Protein AF-I7CVA0-F1 (afdb_monomer)

Nearest PDB structures (foldseek):
  8tp1-assembly1_A  TM=5.860E-01  e=5.192E+00  Mus musculus
  8t7u-assembly1_A  TM=3.916E-01  e=6.247E+00  Mus musculus
  2xsj-assembly1_E  TM=1.992E-01  e=2.330E+00  Desulfomicrobium norvegicum
  8t5u-assembly1_A  TM=2.396E-01  e=3.373E+00  Mus musculus

Structure (mmCIF, N/CA/C/O backbone):
data_AF-I7CVA0-F1
#
_entry.id   AF-I7CVA0-F1
#
loop_
_atom_site.group_PDB
_atom_site.id
_atom_site.type_symbol
_atom_site.label_atom_id
_atom_site.label_alt_id
_atom_site.label_comp_id
_atom_site.label_asym_id
_atom_site.label_entity_id
_atom_site.label_seq_id
_atom_site.pdbx_PDB_ins_code
_atom_site.Cartn_x
_atom_site.Cartn_y
_atom_site.Cartn_z
_atom_site.occupancy
_atom_site.B_iso_or_equiv
_atom_site.auth_seq_id
_atom_site.auth_comp_id
_atom_site.auth_asym_id
_atom_site.auth_atom_id
_atom_site.pdbx_PDB_model_num
ATOM 1 N N . MET A 1 1 ? 22.235 5.066 -50.861 1.00 45.22 1 MET A N 1
ATOM 2 C CA . MET A 1 1 ? 21.634 3.779 -50.429 1.00 45.22 1 MET A CA 1
ATOM 3 C C . MET A 1 1 ? 21.195 4.057 -49.017 1.00 45.22 1 MET A C 1
ATOM 5 O O . MET A 1 1 ? 21.969 3.891 -48.087 1.00 45.22 1 MET A O 1
ATOM 9 N N . GLU A 1 2 ? 20.036 4.691 -48.936 1.00 44.03 2 GLU A N 1
ATOM 10 C CA . GLU A 1 2 ? 19.501 5.351 -47.755 1.00 44.03 2 GLU A CA 1
ATOM 11 C C . GLU A 1 2 ? 18.221 4.615 -47.361 1.00 44.03 2 GLU A C 1
ATOM 13 O O . GLU A 1 2 ? 17.367 4.373 -48.209 1.00 44.03 2 GLU A O 1
ATOM 18 N N . GLU A 1 3 ? 18.191 4.221 -46.088 1.00 47.16 3 GLU A N 1
ATOM 19 C CA . GLU A 1 3 ? 17.042 4.303 -45.182 1.00 47.16 3 GLU A CA 1
ATOM 20 C C . GLU A 1 3 ? 15.732 3.632 -45.623 1.00 47.16 3 GLU A C 1
ATOM 22 O O . GLU A 1 3 ? 14.831 4.271 -46.154 1.00 47.16 3 GLU A O 1
ATOM 27 N N . ASP A 1 4 ? 15.591 2.349 -45.274 1.00 47.41 4 ASP A N 1
ATOM 28 C CA . ASP A 1 4 ? 14.317 1.615 -45.334 1.00 47.41 4 ASP A CA 1
ATOM 29 C C . ASP A 1 4 ? 14.130 0.721 -44.087 1.00 47.41 4 ASP A C 1
ATOM 31 O O . ASP A 1 4 ? 13.915 -0.484 -44.164 1.00 47.41 4 ASP A O 1
ATOM 35 N N . PHE A 1 5 ? 14.274 1.315 -42.896 1.00 42.56 5 PHE A N 1
ATOM 36 C CA . PHE A 1 5 ? 13.911 0.669 -41.622 1.00 42.56 5 PHE A CA 1
ATOM 37 C C . PHE A 1 5 ? 13.085 1.596 -40.721 1.00 42.56 5 PHE A C 1
ATOM 39 O O . PHE A 1 5 ? 13.220 1.617 -39.501 1.00 42.56 5 PHE A O 1
ATOM 46 N N . GLY A 1 6 ? 12.193 2.368 -41.341 1.00 52.06 6 GLY A N 1
ATOM 47 C CA . GLY A 1 6 ? 11.019 2.911 -40.672 1.00 52.06 6 GLY A CA 1
ATOM 48 C C . GLY A 1 6 ? 9.839 1.976 -40.919 1.00 52.06 6 GLY A C 1
ATOM 49 O O . GLY A 1 6 ? 9.514 1.732 -42.076 1.00 52.06 6 GLY A O 1
ATOM 50 N N . ARG A 1 7 ? 9.182 1.525 -39.837 1.00 44.88 7 ARG A N 1
ATOM 51 C CA . ARG A 1 7 ? 7.919 0.750 -39.793 1.00 44.88 7 ARG A CA 1
ATOM 52 C C . ARG A 1 7 ? 8.057 -0.777 -39.725 1.00 44.88 7 ARG A C 1
ATOM 54 O O . ARG A 1 7 ? 7.743 -1.483 -40.674 1.00 44.88 7 ARG A O 1
ATOM 61 N N . ALA A 1 8 ? 8.400 -1.283 -38.540 1.00 44.41 8 ALA A N 1
ATOM 62 C CA . ALA A 1 8 ? 8.032 -2.642 -38.129 1.00 44.41 8 ALA A CA 1
ATOM 63 C C . ALA A 1 8 ? 7.997 -2.811 -36.595 1.00 44.41 8 ALA A C 1
ATOM 65 O O . ALA A 1 8 ? 8.618 -3.724 -36.074 1.00 44.41 8 ALA A O 1
ATOM 66 N N . VAL A 1 9 ? 7.288 -1.938 -35.864 1.00 41.78 9 VAL A N 1
ATOM 67 C CA . VAL A 1 9 ? 6.768 -2.248 -34.510 1.00 41.78 9 VAL A CA 1
ATOM 68 C C . VAL A 1 9 ? 5.451 -1.487 -34.298 1.00 41.78 9 VAL A C 1
ATOM 70 O O . VAL A 1 9 ? 5.298 -0.668 -33.403 1.00 41.78 9 VAL A O 1
ATOM 73 N N . ALA A 1 10 ? 4.512 -1.653 -35.222 1.00 43.47 10 ALA A N 1
ATOM 74 C CA . ALA A 1 10 ? 3.169 -1.094 -35.101 1.00 43.47 10 ALA A CA 1
ATOM 75 C C . ALA A 1 10 ? 2.206 -2.018 -35.839 1.00 43.47 10 ALA A C 1
ATOM 77 O O . ALA A 1 10 ? 1.679 -1.636 -36.870 1.00 43.47 10 ALA A O 1
ATOM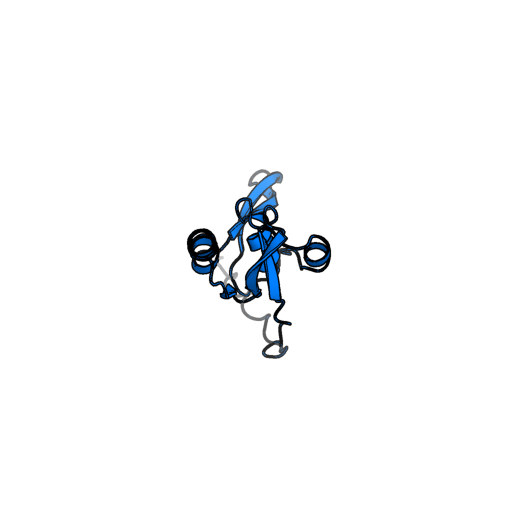 78 N N . GLU A 1 11 ? 2.103 -3.260 -35.365 1.00 41.59 11 GLU A N 1
ATOM 79 C CA . GLU A 1 11 ? 1.068 -4.248 -35.697 1.00 41.59 11 GLU A CA 1
ATOM 80 C C . GLU A 1 11 ? 1.381 -5.486 -34.848 1.00 41.59 11 GLU A C 1
ATOM 82 O O . GLU A 1 11 ? 2.260 -6.279 -35.183 1.00 41.59 11 GLU A O 1
ATOM 87 N N . GLY A 1 12 ? 0.759 -5.592 -33.671 1.00 38.38 12 GLY A N 1
ATOM 88 C CA . GLY A 1 12 ? 1.075 -6.692 -32.762 1.00 38.38 12 GLY A CA 1
ATOM 89 C C . GLY A 1 12 ? 0.452 -6.688 -31.372 1.00 38.38 12 GLY A C 1
ATOM 90 O O . GLY A 1 12 ? 0.896 -7.496 -30.575 1.00 38.38 12 GLY A O 1
ATOM 91 N N . ILE A 1 13 ? -0.541 -5.846 -31.058 1.00 41.41 13 ILE A N 1
ATOM 92 C CA . ILE A 1 13 ? -1.446 -6.082 -29.914 1.00 41.41 13 ILE A CA 1
ATOM 93 C C . ILE A 1 13 ? -2.853 -5.601 -30.297 1.00 41.41 13 ILE A C 1
ATOM 95 O O . ILE A 1 13 ? -3.393 -4.647 -29.751 1.00 41.41 13 ILE A O 1
ATOM 99 N N . GLU A 1 14 ? -3.451 -6.251 -31.290 1.00 43.91 14 GLU A N 1
ATOM 100 C CA . GLU A 1 14 ? -4.908 -6.332 -31.384 1.00 43.91 14 GLU A CA 1
ATOM 101 C C . GLU A 1 14 ? -5.289 -7.809 -31.291 1.00 43.91 14 GLU A C 1
ATOM 103 O O . GLU A 1 14 ? -5.080 -8.573 -32.224 1.00 43.91 14 GLU A O 1
ATOM 108 N N . ASN A 1 15 ? -5.715 -8.227 -30.099 1.00 39.22 15 ASN A N 1
ATOM 109 C CA . ASN A 1 15 ? -6.591 -9.364 -29.782 1.00 39.22 15 ASN A CA 1
ATOM 110 C C . ASN A 1 15 ? -6.753 -9.336 -28.250 1.00 39.22 15 ASN A C 1
ATOM 112 O O . ASN A 1 15 ? -5.842 -9.690 -27.513 1.00 39.22 15 ASN A O 1
ATOM 116 N N . ALA A 1 16 ? -7.787 -8.661 -27.754 1.00 42.41 16 ALA A N 1
ATOM 117 C CA . ALA A 1 16 ? -9.056 -9.306 -27.416 1.00 42.41 16 ALA A CA 1
ATOM 118 C C . ALA A 1 16 ? -8.916 -10.248 -26.207 1.00 42.41 16 ALA A C 1
ATOM 120 O O . ALA A 1 16 ? -8.797 -11.462 -26.339 1.00 42.41 16 ALA A O 1
ATOM 121 N N . GLY A 1 17 ? -8.972 -9.644 -25.027 1.00 34.91 17 GLY A N 1
ATOM 122 C CA . GLY A 1 17 ? -9.456 -10.247 -23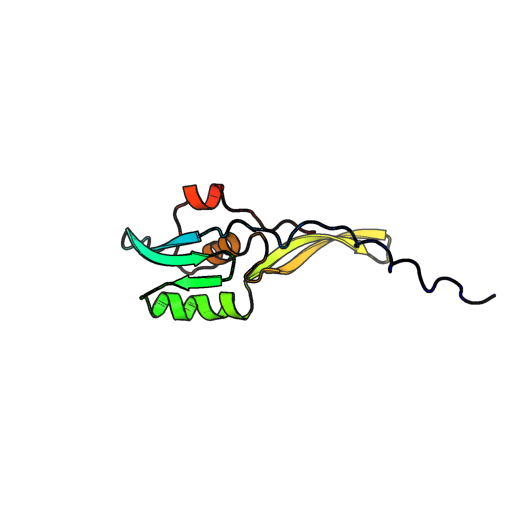.796 1.00 34.91 17 GLY A CA 1
ATOM 123 C C . GLY A 1 17 ? -10.188 -9.131 -23.066 1.00 34.91 17 GLY A C 1
ATOM 124 O O . GLY A 1 17 ? -9.659 -8.024 -23.031 1.00 34.91 17 GLY A O 1
ATOM 125 N N . ASP A 1 18 ? -11.418 -9.417 -22.652 1.00 40.41 18 ASP A N 1
ATOM 126 C CA . ASP A 1 18 ? -12.382 -8.601 -21.916 1.00 40.41 18 ASP A CA 1
ATOM 127 C C . ASP A 1 18 ? -11.832 -7.390 -21.157 1.00 40.41 18 ASP A C 1
ATOM 129 O O . ASP A 1 18 ? -10.713 -7.379 -20.649 1.00 40.41 18 ASP A O 1
ATOM 133 N N . GLU A 1 19 ? -12.704 -6.39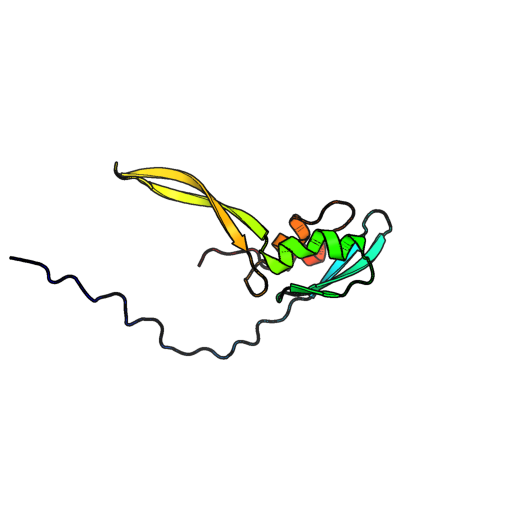5 -21.021 1.00 44.91 19 GLU A N 1
ATOM 134 C CA . GLU A 1 19 ? -12.721 -5.391 -19.960 1.00 44.91 19 GLU A CA 1
ATOM 135 C C . GLU A 1 19 ? -12.609 -6.131 -18.613 1.00 44.91 19 GLU A C 1
ATOM 137 O O . GLU A 1 19 ? -13.601 -6.481 -17.990 1.00 44.91 19 GLU A O 1
ATOM 142 N N . ASN A 1 20 ? -11.382 -6.525 -18.274 1.00 46.38 20 ASN A N 1
ATOM 143 C CA . ASN A 1 20 ? -11.104 -7.682 -17.437 1.00 46.38 20 ASN A CA 1
ATOM 144 C C . ASN A 1 20 ? -11.643 -7.367 -16.046 1.00 46.38 20 ASN A C 1
ATOM 146 O O . ASN A 1 20 ? -11.185 -6.391 -15.446 1.00 46.38 20 ASN A O 1
ATOM 150 N N . ASP A 1 21 ? -12.582 -8.176 -15.551 1.00 47.66 21 ASP A N 1
ATOM 151 C CA . ASP A 1 21 ? -12.894 -8.331 -14.131 1.00 47.66 21 ASP A CA 1
ATOM 152 C C . ASP A 1 21 ? -11.588 -8.676 -13.388 1.00 47.66 21 ASP A C 1
ATOM 154 O O . ASP A 1 21 ? -11.318 -9.825 -13.036 1.00 47.66 21 ASP A O 1
ATOM 158 N N . ARG A 1 22 ? -10.701 -7.694 -13.208 1.00 62.16 22 ARG A N 1
ATOM 159 C CA . ARG A 1 22 ? -9.584 -7.804 -12.281 1.00 62.16 22 ARG A CA 1
ATOM 160 C C . ARG A 1 22 ? -10.243 -7.943 -10.926 1.00 62.16 22 ARG A C 1
ATOM 162 O O . ARG A 1 22 ? -10.983 -7.054 -10.512 1.00 62.16 22 ARG A O 1
ATOM 169 N N . GLU A 1 23 ? -10.029 -9.087 -10.285 1.00 70.50 23 GLU A N 1
ATOM 170 C CA . GLU A 1 23 ? -10.522 -9.310 -8.935 1.00 70.50 23 GLU A CA 1
ATOM 171 C C . GLU A 1 23 ? -10.002 -8.171 -8.057 1.00 70.50 23 GLU A C 1
ATOM 173 O O . GLU A 1 23 ? -8.794 -8.006 -7.881 1.00 70.50 23 GLU A O 1
ATOM 178 N N . VAL A 1 24 ? -10.926 -7.333 -7.583 1.00 82.00 24 VAL A N 1
ATOM 179 C CA . VAL A 1 24 ? -10.595 -6.218 -6.704 1.00 82.00 24 VAL A CA 1
ATOM 180 C C . VAL A 1 24 ? -10.203 -6.823 -5.367 1.00 82.00 24 VAL A C 1
ATOM 182 O O . VAL A 1 24 ? -11.054 -7.257 -4.587 1.00 82.00 24 VAL A O 1
ATOM 185 N N . VAL A 1 25 ? -8.898 -6.885 -5.119 1.00 87.38 25 VAL A N 1
ATOM 186 C CA . VAL A 1 25 ? -8.370 -7.377 -3.850 1.00 87.38 25 VAL A CA 1
ATOM 187 C C . VAL A 1 25 ? -8.467 -6.255 -2.831 1.00 87.38 25 VAL A C 1
ATOM 189 O O . VAL A 1 25 ? -7.988 -5.149 -3.072 1.00 87.38 25 VAL A O 1
ATOM 192 N N . LYS A 1 26 ? -9.096 -6.547 -1.694 1.00 92.00 26 LYS A N 1
ATOM 193 C CA . LYS A 1 26 ? -9.321 -5.601 -0.602 1.00 92.00 26 LYS A CA 1
ATOM 194 C C . LYS A 1 26 ? -8.612 -6.096 0.657 1.00 92.00 26 LYS A C 1
ATOM 196 O O . LYS A 1 26 ? -8.818 -7.237 1.059 1.00 92.00 26 LYS A O 1
ATOM 201 N N . VAL A 1 27 ? -7.798 -5.238 1.269 1.00 95.25 27 VAL A N 1
ATOM 202 C CA . VAL A 1 27 ? -6.914 -5.581 2.393 1.00 95.25 27 VAL A CA 1
ATOM 203 C C . VAL A 1 27 ? -7.162 -4.664 3.578 1.00 95.25 27 VAL A C 1
ATOM 205 O O . VAL A 1 27 ? -7.190 -3.439 3.441 1.00 95.25 27 VAL A O 1
ATOM 208 N N . GLU A 1 28 ? -7.349 -5.268 4.749 1.00 96.88 28 GLU A N 1
ATOM 209 C CA . GLU A 1 28 ? -7.506 -4.563 6.019 1.00 96.88 28 GLU A CA 1
ATOM 210 C C . GLU A 1 28 ? -6.163 -4.032 6.518 1.00 96.88 28 GLU A C 1
ATOM 212 O O . GLU A 1 28 ? -5.171 -4.755 6.570 1.00 96.88 28 GLU A O 1
ATOM 217 N N . ILE A 1 29 ? -6.153 -2.762 6.919 1.00 96.50 29 ILE A N 1
ATOM 218 C CA . ILE A 1 29 ? -5.000 -2.105 7.526 1.00 96.50 29 ILE A CA 1
ATOM 219 C C . ILE A 1 29 ? -5.210 -2.118 9.034 1.00 96.50 29 ILE A C 1
ATOM 221 O O . ILE A 1 29 ? -6.185 -1.568 9.555 1.00 96.50 29 ILE A O 1
ATOM 225 N N . LEU A 1 30 ? -4.279 -2.743 9.733 1.00 95.19 30 LEU A N 1
ATOM 226 C CA . LEU A 1 30 ? -4.225 -2.880 11.174 1.00 95.19 30 LEU A CA 1
ATOM 227 C C . LEU A 1 30 ? -3.332 -1.796 11.767 1.00 95.19 30 LEU A C 1
ATOM 229 O O . LEU A 1 30 ? -2.274 -1.475 11.239 1.00 95.19 30 LEU A O 1
ATOM 233 N N . ASN A 1 31 ? -3.716 -1.276 12.925 1.00 94.25 31 ASN A N 1
ATOM 234 C CA . ASN A 1 31 ? -2.769 -0.667 13.844 1.00 94.25 31 ASN A CA 1
ATOM 235 C C . ASN A 1 31 ? -2.236 -1.784 14.745 1.00 94.25 31 ASN A C 1
ATOM 237 O O . ASN A 1 31 ? -2.934 -2.212 15.667 1.00 94.25 31 ASN A O 1
ATOM 241 N N . HIS A 1 32 ? -1.030 -2.286 14.477 1.00 87.06 32 HIS A N 1
ATOM 242 C CA . HIS A 1 32 ? -0.515 -3.472 15.169 1.00 87.06 32 HIS A CA 1
ATOM 243 C C . HIS A 1 32 ? -0.247 -3.229 16.661 1.00 87.06 32 HIS A C 1
ATOM 245 O O . HIS A 1 32 ? -0.310 -4.162 17.459 1.00 87.06 32 HIS A O 1
ATOM 251 N N . GLU A 1 33 ? 0.004 -1.980 17.068 1.00 88.62 33 GLU A N 1
ATOM 252 C CA . GLU A 1 33 ? 0.156 -1.626 18.483 1.00 88.62 33 GLU A CA 1
ATOM 253 C C . GLU A 1 33 ? -1.166 -1.741 19.252 1.00 88.62 33 GLU A C 1
ATOM 255 O O . GLU A 1 33 ? -1.175 -2.075 20.439 1.00 88.62 33 GLU A O 1
ATOM 260 N N . ARG A 1 34 ? -2.291 -1.464 18.584 1.00 89.38 34 ARG A N 1
ATOM 261 C CA . ARG A 1 34 ? -3.637 -1.484 19.177 1.00 89.38 34 ARG A CA 1
ATOM 262 C C . ARG A 1 34 ? -4.423 -2.757 18.854 1.00 89.38 34 ARG A C 1
ATOM 264 O O . ARG A 1 34 ? -5.426 -3.020 19.514 1.00 89.38 34 ARG A O 1
ATOM 271 N N . GLY A 1 35 ? -3.968 -3.546 17.881 1.00 90.00 35 GLY A N 1
ATOM 272 C CA . GLY A 1 35 ? -4.649 -4.747 17.401 1.00 90.00 35 GLY A CA 1
ATOM 273 C C . GLY A 1 35 ? -6.021 -4.451 16.791 1.00 90.00 35 GLY A C 1
ATOM 274 O O . GLY A 1 35 ? -6.941 -5.248 16.954 1.00 90.00 35 GLY A O 1
ATOM 275 N N . GLU A 1 36 ? -6.183 -3.290 16.150 1.00 93.44 36 GLU A N 1
ATOM 276 C CA . GLU A 1 36 ? -7.462 -2.843 15.585 1.00 93.44 36 GLU A CA 1
ATOM 277 C C . GLU A 1 36 ? -7.351 -2.551 14.087 1.00 93.44 36 GLU A C 1
ATOM 279 O O . GLU A 1 36 ? -6.350 -1.994 13.634 1.00 93.44 36 GLU A O 1
ATOM 284 N N . VAL A 1 37 ? -8.397 -2.889 13.329 1.00 96.62 37 VAL A N 1
ATOM 285 C CA . VAL A 1 37 ? -8.542 -2.472 11.930 1.00 96.62 37 VAL A CA 1
ATOM 286 C C . VAL A 1 37 ? -8.847 -0.978 11.905 1.00 96.62 37 VAL A C 1
ATOM 288 O O . VAL A 1 37 ? -9.829 -0.527 12.493 1.00 96.62 37 VAL A O 1
ATOM 291 N N . VAL A 1 38 ? -7.999 -0.211 11.228 1.00 96.75 38 VAL A N 1
ATOM 292 C CA . VAL A 1 38 ? -8.104 1.252 11.112 1.00 96.75 38 VAL A CA 1
ATOM 293 C C . VAL A 1 38 ? -8.464 1.714 9.704 1.00 96.75 38 VAL A C 1
ATOM 295 O O . VAL A 1 38 ? -8.749 2.895 9.502 1.00 96.75 38 VAL A O 1
ATOM 298 N N . GLY A 1 39 ? -8.466 0.815 8.725 1.00 97.06 39 GLY A N 1
ATOM 299 C CA . GLY A 1 39 ? -8.911 1.124 7.377 1.00 97.06 39 GLY A CA 1
ATOM 300 C C . GLY A 1 39 ? -8.889 -0.083 6.461 1.00 97.06 39 GLY A C 1
ATOM 301 O O . GLY A 1 39 ? -8.514 -1.188 6.855 1.00 97.06 39 GLY A O 1
ATOM 302 N N . TH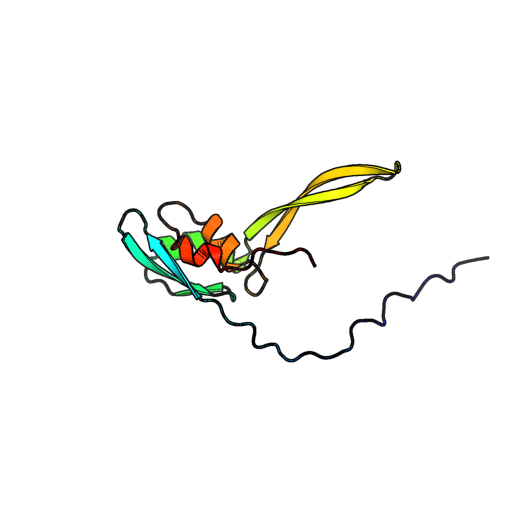R A 1 40 ? -9.295 0.134 5.222 1.00 97.62 40 THR A N 1
ATOM 303 C CA . THR A 1 40 ? -9.195 -0.868 4.169 1.00 97.62 40 THR A CA 1
ATOM 304 C C . THR A 1 40 ? -8.796 -0.206 2.863 1.00 97.62 40 THR A C 1
ATOM 306 O O . THR A 1 40 ? -9.319 0.854 2.531 1.00 97.62 40 THR A O 1
ATOM 309 N N . ILE A 1 41 ? -7.885 -0.835 2.130 1.00 97.00 41 ILE A N 1
ATOM 310 C CA . ILE A 1 41 ? -7.405 -0.387 0.821 1.00 97.00 41 ILE A CA 1
ATOM 311 C C . ILE A 1 41 ? -7.713 -1.461 -0.219 1.00 97.00 41 ILE A C 1
ATOM 313 O O . ILE A 1 41 ? -7.699 -2.652 0.100 1.00 97.00 41 ILE A O 1
ATOM 317 N N . ASP A 1 42 ? -8.009 -1.055 -1.448 1.00 95.44 42 ASP A N 1
ATOM 318 C CA . ASP A 1 42 ? -8.166 -1.974 -2.570 1.00 95.44 42 ASP A CA 1
ATOM 319 C C . ASP A 1 42 ? -7.152 -1.728 -3.692 1.00 95.44 42 ASP A C 1
ATOM 321 O O . ASP A 1 42 ? -6.362 -0.780 -3.662 1.00 95.44 42 ASP A O 1
ATOM 325 N N . THR A 1 43 ? -7.161 -2.616 -4.685 1.00 94.12 43 THR A N 1
ATOM 326 C CA . THR A 1 43 ? -6.266 -2.562 -5.848 1.00 94.12 43 THR A CA 1
ATOM 327 C C . THR A 1 43 ? -6.355 -1.270 -6.636 1.00 94.12 43 THR A C 1
ATOM 329 O O . THR A 1 43 ? -5.364 -0.900 -7.254 1.00 94.12 43 THR A O 1
ATOM 332 N N . ASP A 1 44 ? -7.492 -0.578 -6.606 1.00 94.81 44 ASP A N 1
ATOM 333 C CA . ASP A 1 44 ? -7.718 0.681 -7.318 1.00 94.81 44 ASP A CA 1
ATOM 334 C C . ASP A 1 44 ? -7.355 1.908 -6.470 1.00 94.81 44 ASP A C 1
ATOM 336 O O . ASP A 1 44 ? -7.546 3.044 -6.904 1.00 94.81 44 ASP A O 1
ATOM 340 N N . GLY A 1 45 ? -6.786 1.701 -5.278 1.00 95.31 45 GLY A N 1
ATOM 341 C CA . GLY A 1 45 ? -6.341 2.781 -4.404 1.00 95.31 45 GLY A CA 1
ATOM 342 C C . GLY A 1 45 ? -7.462 3.408 -3.582 1.00 95.31 45 GLY A C 1
ATOM 343 O O . GLY A 1 45 ? -7.266 4.488 -3.020 1.00 95.31 45 GLY A O 1
ATOM 344 N N . ASN A 1 46 ? -8.632 2.768 -3.475 1.00 96.94 46 ASN A N 1
ATOM 345 C CA . ASN A 1 46 ? -9.716 3.303 -2.655 1.00 96.94 46 ASN A CA 1
ATOM 346 C C . ASN A 1 46 ? -9.466 2.992 -1.173 1.00 96.94 46 ASN A C 1
ATOM 348 O O . ASN A 1 46 ? -9.734 1.891 -0.692 1.00 96.94 46 ASN A O 1
ATOM 352 N N . LEU A 1 47 ? -8.963 3.988 -0.440 1.00 97.62 47 LEU A N 1
ATOM 353 C CA . LEU A 1 47 ? -8.776 3.916 1.008 1.00 97.62 47 LEU A CA 1
ATOM 354 C C . LEU A 1 47 ? -10.054 4.319 1.761 1.00 97.62 47 LEU A C 1
ATOM 356 O O . LEU A 1 47 ? -10.426 5.496 1.797 1.00 97.62 47 LEU A O 1
ATOM 360 N N . ASP A 1 48 ? -10.679 3.357 2.435 1.00 97.94 48 ASP A N 1
ATOM 361 C CA . ASP A 1 48 ? -11.762 3.588 3.392 1.00 97.94 48 ASP A CA 1
ATOM 362 C C . ASP A 1 48 ? -11.192 3.621 4.816 1.00 97.94 48 ASP A C 1
ATOM 364 O O . ASP A 1 48 ? -10.683 2.622 5.322 1.00 97.94 48 ASP A O 1
ATOM 368 N N . THR A 1 49 ? -11.207 4.790 5.460 1.00 97.44 49 THR A N 1
ATOM 369 C CA . THR A 1 49 ? -10.667 4.956 6.817 1.00 97.44 49 THR A CA 1
ATOM 370 C C . THR A 1 49 ? -11.280 6.150 7.544 1.00 97.44 49 THR A C 1
ATOM 372 O O . THR A 1 49 ? -11.457 7.232 6.970 1.00 97.44 49 THR A O 1
ATOM 375 N N . GLU A 1 50 ? -11.542 5.975 8.840 1.00 96.44 50 GLU A N 1
ATOM 376 C CA . GLU A 1 50 ? -11.866 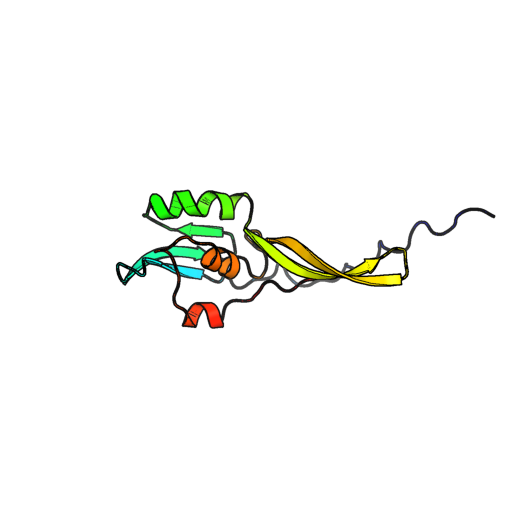7.064 9.773 1.00 96.44 50 GLU A CA 1
ATOM 377 C C . GLU A 1 50 ? -1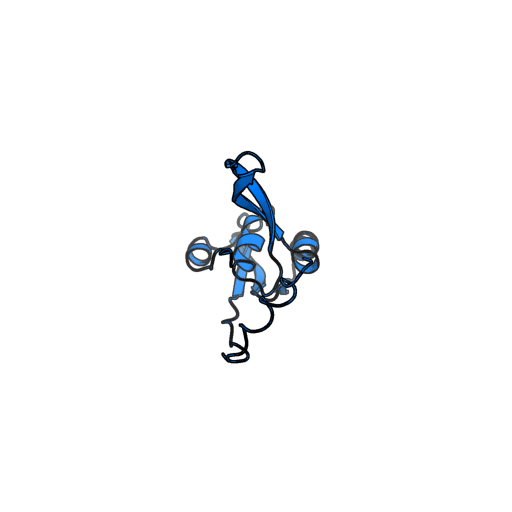0.607 7.671 10.429 1.00 96.44 50 GLU A C 1
ATOM 379 O O . GLU A 1 50 ? -10.681 8.710 11.083 1.00 96.44 50 GLU A O 1
ATOM 384 N N . SER A 1 51 ? -9.436 7.050 10.251 1.00 95.44 51 SER A N 1
ATOM 385 C CA . SER A 1 51 ? -8.162 7.521 10.797 1.00 95.44 51 SER A CA 1
ATOM 386 C C . SER A 1 51 ? -7.591 8.646 9.935 1.00 95.44 51 SER A C 1
ATOM 388 O O . SER A 1 51 ? -7.061 8.415 8.848 1.00 95.44 51 SER A O 1
ATOM 390 N N . GLU A 1 52 ? -7.643 9.881 10.440 1.00 95.81 52 GLU A N 1
ATOM 391 C CA . GLU A 1 52 ? -7.007 11.035 9.784 1.00 95.81 52 GLU A CA 1
ATOM 392 C C . GLU A 1 52 ? -5.495 10.834 9.609 1.00 95.81 52 GLU A C 1
ATOM 394 O O . GLU A 1 52 ? -4.924 11.264 8.610 1.00 95.81 52 GLU A O 1
ATOM 399 N N . ALA A 1 53 ? -4.845 10.152 10.558 1.00 94.44 53 ALA A N 1
ATOM 400 C CA . ALA A 1 53 ? -3.420 9.854 10.476 1.00 94.44 53 ALA A CA 1
ATOM 401 C C . ALA A 1 53 ? -3.112 8.928 9.294 1.00 94.44 53 ALA A C 1
ATOM 403 O O . ALA A 1 53 ? -2.253 9.266 8.485 1.00 94.44 53 ALA A O 1
ATOM 404 N N . LEU A 1 54 ? -3.848 7.815 9.168 1.00 96.06 54 LEU A N 1
ATOM 405 C CA . LEU A 1 54 ? -3.684 6.878 8.054 1.00 96.06 54 LEU A CA 1
ATOM 406 C C . LEU A 1 54 ? -3.970 7.574 6.721 1.00 96.06 54 LEU A C 1
ATOM 408 O O . LEU A 1 54 ? -3.172 7.501 5.797 1.00 96.06 54 LEU A O 1
ATOM 412 N N . ARG A 1 55 ? -5.069 8.332 6.651 1.00 97.00 55 ARG A N 1
ATOM 413 C CA . ARG A 1 55 ? -5.433 9.090 5.451 1.00 97.00 55 ARG A CA 1
ATOM 414 C C . ARG A 1 55 ? -4.309 10.018 4.986 1.00 97.00 55 ARG A C 1
ATOM 416 O O . ARG A 1 55 ? -3.995 10.023 3.803 1.00 97.00 55 ARG A O 1
ATOM 423 N N . ASN A 1 56 ? -3.703 10.775 5.901 1.00 96.38 56 ASN A N 1
ATOM 424 C CA . ASN A 1 56 ? -2.648 11.729 5.560 1.00 96.38 56 ASN A CA 1
ATOM 425 C C . ASN A 1 56 ? -1.353 11.048 5.099 1.00 96.38 56 ASN A C 1
ATOM 427 O O . ASN A 1 56 ? -0.742 11.524 4.149 1.00 96.38 56 ASN A O 1
ATOM 431 N N . VAL A 1 57 ? -0.924 9.960 5.753 1.00 95.50 57 VAL A N 1
ATOM 432 C CA . VAL A 1 57 ? 0.327 9.274 5.368 1.00 95.50 57 VAL A CA 1
ATOM 433 C C . VAL A 1 57 ? 0.180 8.480 4.073 1.00 95.50 57 VAL A C 1
ATOM 435 O O . VAL A 1 57 ? 1.145 8.325 3.343 1.00 95.50 57 VAL A O 1
ATOM 438 N N . SER A 1 58 ? -1.025 7.999 3.770 1.00 96.44 58 SER A N 1
ATOM 439 C CA . SER A 1 58 ? -1.289 7.189 2.581 1.00 96.44 58 SER A CA 1
ATOM 440 C C . SER A 1 58 ? -1.572 8.000 1.320 1.00 96.44 58 SER A C 1
ATOM 442 O O . SER A 1 58 ? -1.537 7.445 0.225 1.00 96.44 58 SER A O 1
ATOM 444 N N . GLN A 1 59 ? -1.901 9.286 1.458 1.00 96.62 59 GLN A N 1
ATOM 445 C CA . GLN A 1 59 ? -2.394 10.097 0.349 1.00 96.62 59 GLN A CA 1
ATOM 446 C C . GLN A 1 59 ? -1.379 10.197 -0.802 1.00 96.62 59 GLN A C 1
ATOM 448 O O . GLN A 1 59 ? -1.757 9.989 -1.951 1.00 96.62 59 GLN A O 1
ATOM 453 N N . GLU A 1 60 ? -0.100 10.434 -0.500 1.00 96.00 60 GLU A N 1
ATOM 454 C CA . GLU A 1 60 ? 0.960 10.533 -1.516 1.00 96.00 60 GLU A CA 1
ATOM 455 C C . GLU A 1 60 ? 1.092 9.232 -2.324 1.00 96.00 60 GLU A C 1
ATOM 457 O O . GLU A 1 60 ? 1.090 9.259 -3.552 1.00 96.00 60 GLU A O 1
ATOM 462 N N . TYR A 1 61 ? 1.077 8.076 -1.653 1.00 96.25 61 TYR A N 1
ATOM 463 C CA . TYR A 1 61 ? 1.161 6.764 -2.305 1.00 96.25 61 TYR A CA 1
ATOM 464 C C . TYR A 1 61 ? -0.030 6.463 -3.224 1.00 96.25 61 TYR A C 1
ATOM 466 O O . TYR A 1 61 ? 0.121 5.764 -4.226 1.00 96.25 61 TYR A O 1
ATOM 474 N N . ILE A 1 62 ? -1.215 6.987 -2.904 1.00 96.94 62 ILE A N 1
ATOM 475 C CA . ILE A 1 62 ? -2.422 6.819 -3.725 1.00 96.94 62 ILE A CA 1
ATOM 476 C C . ILE A 1 62 ? -2.405 7.780 -4.922 1.00 96.94 62 ILE A C 1
ATOM 478 O O . ILE A 1 62 ? -2.805 7.397 -6.019 1.00 96.94 62 ILE A O 1
ATOM 482 N N . GLU A 1 63 ? -1.948 9.021 -4.739 1.00 96.56 63 GLU A N 1
ATOM 483 C CA . GLU A 1 63 ? -1.946 10.033 -5.804 1.00 96.56 63 GLU A CA 1
ATOM 484 C C . GLU A 1 63 ? -0.774 9.865 -6.784 1.00 96.56 63 GLU A C 1
ATOM 486 O O . GLU A 1 63 ? -0.954 9.987 -8.000 1.00 96.56 63 GLU A O 1
ATOM 491 N N . GLU A 1 64 ? 0.422 9.574 -6.274 1.00 96.25 64 GLU A N 1
ATOM 492 C CA . GLU A 1 64 ? 1.664 9.551 -7.057 1.00 96.25 64 GLU A CA 1
ATOM 493 C C . GLU A 1 64 ? 2.144 8.124 -7.374 1.00 96.25 64 GLU A C 1
ATOM 495 O O . GLU A 1 64 ? 2.797 7.898 -8.402 1.00 96.25 64 GLU A O 1
ATOM 500 N N . GLY A 1 65 ? 1.728 7.146 -6.566 1.00 95.44 65 GLY A N 1
ATOM 501 C CA . GLY A 1 65 ? 2.201 5.764 -6.606 1.00 95.44 65 GLY A CA 1
ATOM 502 C C . GLY A 1 65 ? 3.342 5.508 -5.622 1.00 95.44 65 GLY A C 1
ATOM 503 O O . GLY A 1 65 ? 3.869 6.424 -4.997 1.00 95.44 65 GLY A O 1
ATOM 504 N N . ILE A 1 66 ? 3.738 4.243 -5.501 1.00 96.56 66 ILE A N 1
ATOM 505 C CA . ILE A 1 66 ? 4.801 3.797 -4.596 1.00 96.56 66 ILE A CA 1
ATOM 506 C C . ILE A 1 66 ? 6.079 3.551 -5.403 1.00 96.56 66 ILE A C 1
ATOM 508 O O . ILE A 1 66 ? 6.041 2.750 -6.345 1.00 96.56 66 ILE A O 1
ATOM 512 N N . PRO A 1 67 ? 7.203 4.208 -5.068 1.00 94.06 67 PRO A N 1
ATOM 513 C CA . PRO A 1 67 ? 8.487 3.908 -5.683 1.00 94.06 67 PRO A CA 1
ATOM 514 C C . PRO A 1 67 ? 8.995 2.549 -5.189 1.00 94.06 67 PRO A C 1
ATOM 516 O O . PRO A 1 67 ? 9.243 2.353 -4.003 1.00 94.06 67 PRO A O 1
ATOM 519 N N . VAL A 1 68 ? 9.168 1.600 -6.107 1.00 91.94 68 VAL A N 1
ATOM 520 C CA . VAL A 1 68 ? 9.702 0.264 -5.825 1.00 91.94 68 VAL A CA 1
ATOM 521 C C . VAL A 1 68 ? 11.015 0.081 -6.573 1.00 91.94 68 VAL A C 1
ATOM 523 O O . VAL A 1 68 ? 11.085 0.278 -7.786 1.00 91.94 68 VAL A O 1
ATOM 526 N N . LEU A 1 69 ? 12.065 -0.317 -5.853 1.00 90.00 69 LEU A N 1
ATOM 527 C CA . LEU A 1 69 ? 13.355 -0.656 -6.449 1.00 90.00 69 LEU A CA 1
ATOM 528 C C . LEU A 1 69 ? 13.325 -2.086 -6.992 1.00 90.00 69 LEU A C 1
ATOM 530 O O . LEU A 1 69 ? 13.158 -3.047 -6.241 1.00 90.00 69 LEU A O 1
ATOM 534 N N . VAL A 1 70 ? 13.521 -2.21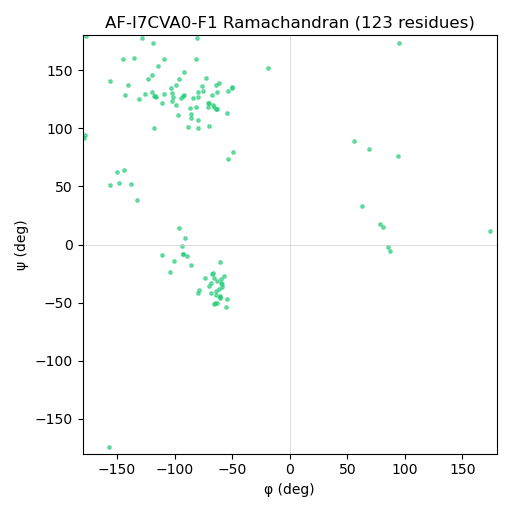4 -8.301 1.00 87.06 70 VAL A N 1
ATOM 535 C CA . VAL A 1 70 ? 13.572 -3.482 -9.023 1.00 87.06 70 VAL A CA 1
ATOM 536 C C . VAL A 1 70 ? 15.006 -3.731 -9.500 1.00 87.06 70 VAL A C 1
ATOM 538 O O . VAL A 1 70 ? 15.554 -2.909 -10.246 1.00 87.06 70 VAL A O 1
ATOM 541 N N . PRO A 1 71 ? 15.635 -4.851 -9.103 1.00 88.56 71 PRO A N 1
ATOM 542 C CA . PRO A 1 71 ? 16.939 -5.237 -9.622 1.00 88.56 71 PRO A CA 1
ATOM 543 C C . PRO A 1 71 ? 16.843 -5.524 -11.120 1.00 88.56 71 PRO A C 1
ATOM 545 O O . PRO A 1 71 ? 16.193 -6.476 -11.541 1.00 88.56 71 PRO A O 1
ATOM 548 N N . THR A 1 72 ? 17.535 -4.732 -11.927 1.00 85.38 72 THR A N 1
ATOM 549 C CA . THR A 1 72 ? 17.584 -4.876 -13.379 1.00 85.38 72 THR A CA 1
ATOM 550 C C . THR A 1 72 ? 18.983 -5.256 -13.853 1.00 85.38 72 THR A C 1
ATOM 552 O O . THR A 1 72 ? 20.002 -4.982 -13.210 1.00 85.38 72 THR A O 1
ATOM 555 N N . THR A 1 73 ? 19.046 -5.923 -15.002 1.00 90.38 73 THR A N 1
ATOM 556 C CA . THR A 1 73 ? 20.300 -6.241 -15.688 1.00 90.38 73 THR A CA 1
ATOM 557 C C . THR A 1 73 ? 20.184 -5.842 -17.148 1.00 90.38 73 THR A C 1
ATOM 559 O O . THR A 1 73 ? 19.282 -6.301 -17.844 1.00 90.38 73 THR A O 1
ATOM 562 N N . TYR A 1 74 ? 21.117 -5.020 -17.625 1.00 87.44 74 TYR A N 1
ATOM 563 C CA . TYR A 1 74 ? 21.176 -4.583 -19.020 1.00 87.44 74 TYR A CA 1
ATOM 564 C C . TYR A 1 74 ? 22.606 -4.657 -19.561 1.00 87.44 74 TYR A C 1
ATOM 566 O O . TYR A 1 74 ? 23.572 -4.704 -18.802 1.00 87.44 74 TYR A O 1
ATOM 574 N N . GLU A 1 75 ? 22.751 -4.685 -20.884 1.00 94.38 75 GLU A N 1
ATOM 575 C CA . GLU A 1 75 ? 24.052 -4.646 -21.556 1.00 94.38 75 GLU A CA 1
ATOM 576 C C . GLU A 1 75 ? 24.433 -3.189 -21.864 1.00 94.38 75 GLU A C 1
ATOM 578 O O . GLU A 1 75 ? 23.626 -2.436 -22.414 1.00 94.38 75 GLU A O 1
ATOM 583 N N . ASN A 1 76 ? 25.638 -2.762 -21.479 1.00 90.88 76 ASN A N 1
ATOM 584 C CA . ASN A 1 76 ? 26.134 -1.417 -21.786 1.00 90.88 76 ASN A CA 1
ATOM 585 C C . ASN A 1 76 ? 26.681 -1.314 -23.227 1.00 90.88 76 ASN A C 1
ATOM 587 O O . ASN A 1 76 ? 26.768 -2.298 -23.959 1.00 90.88 76 ASN A O 1
ATOM 591 N N . GLU A 1 77 ? 27.114 -0.117 -23.640 1.00 93.06 77 GLU A N 1
ATOM 592 C CA . GLU A 1 77 ? 27.691 0.119 -24.978 1.00 93.06 77 GLU A CA 1
ATOM 593 C C . GLU A 1 77 ? 28.967 -0.697 -25.275 1.00 93.06 77 GLU A C 1
ATOM 595 O O . GLU A 1 77 ? 29.377 -0.820 -26.431 1.00 93.06 77 GLU A O 1
ATOM 600 N N . ASN A 1 78 ? 29.585 -1.278 -24.244 1.00 92.81 78 ASN A N 1
ATOM 601 C CA . ASN A 1 78 ? 30.770 -2.122 -24.328 1.00 92.81 78 ASN A CA 1
ATOM 602 C C . ASN A 1 78 ? 30.441 -3.624 -24.419 1.00 92.81 78 ASN A C 1
ATOM 604 O O . ASN A 1 78 ? 31.370 -4.426 -24.534 1.00 92.81 78 ASN A O 1
ATOM 608 N N . GLY A 1 79 ? 29.163 -4.015 -24.386 1.00 92.25 79 GLY A N 1
ATOM 609 C CA . GLY A 1 79 ? 28.753 -5.421 -24.374 1.00 92.25 79 GLY A CA 1
ATOM 610 C C . GLY A 1 79 ? 28.890 -6.093 -23.001 1.00 92.25 79 GLY A C 1
ATOM 611 O O . GLY A 1 79 ? 28.956 -7.319 -22.918 1.00 92.25 79 GLY A O 1
ATOM 612 N N . GLU A 1 80 ? 29.008 -5.315 -21.922 1.00 92.62 80 GLU A N 1
ATOM 613 C CA . GLU A 1 80 ? 29.145 -5.828 -20.558 1.00 92.62 80 GLU A CA 1
ATOM 614 C C . GLU A 1 80 ? 27.795 -5.804 -19.835 1.00 92.62 80 GLU A C 1
ATOM 616 O O . GLU A 1 80 ? 27.061 -4.815 -19.900 1.00 92.62 80 GLU A O 1
ATOM 621 N N . ALA A 1 81 ? 27.489 -6.878 -19.102 1.00 93.00 81 ALA A N 1
ATOM 622 C CA . ALA A 1 81 ? 26.316 -6.930 -18.238 1.00 93.00 81 ALA A CA 1
ATOM 623 C C . ALA A 1 81 ? 26.509 -6.005 -17.028 1.00 93.00 81 ALA A C 1
ATOM 625 O O . ALA A 1 81 ? 27.443 -6.172 -16.240 1.00 93.00 81 ALA A O 1
ATOM 626 N N . VAL A 1 82 ? 25.602 -5.046 -16.877 1.00 91.31 82 VAL A N 1
ATOM 627 C CA . VAL A 1 82 ? 25.524 -4.130 -15.742 1.00 91.31 82 VAL A CA 1
ATOM 628 C C . VAL A 1 82 ? 24.306 -4.503 -14.910 1.00 91.31 82 VAL A C 1
ATOM 630 O O . VAL A 1 82 ? 23.203 -4.628 -15.437 1.00 91.31 82 VAL A O 1
ATOM 633 N N . HIS A 1 83 ? 24.516 -4.666 -13.606 1.00 90.62 83 HIS A N 1
ATOM 634 C CA . HIS A 1 83 ? 23.457 -4.876 -12.623 1.00 90.62 83 HIS A CA 1
ATOM 635 C C . HIS A 1 83 ? 23.193 -3.556 -11.901 1.00 90.62 83 HIS A C 1
ATOM 637 O O . HIS A 1 83 ? 24.132 -2.943 -11.385 1.00 90.62 83 HIS A O 1
ATOM 643 N N . ALA A 1 84 ? 21.942 -3.117 -11.878 1.00 88.88 84 ALA A N 1
ATOM 644 C CA . ALA A 1 84 ? 21.530 -1.870 -11.248 1.00 88.88 84 ALA A CA 1
ATOM 645 C C . ALA A 1 84 ? 20.146 -2.030 -10.623 1.00 88.88 84 ALA A C 1
ATOM 647 O O . ALA A 1 84 ? 19.384 -2.896 -11.036 1.00 88.88 84 ALA A O 1
ATOM 648 N N . ASP A 1 85 ? 19.803 -1.162 -9.680 1.00 89.88 85 ASP A N 1
ATOM 649 C CA . ASP A 1 85 ? 18.428 -1.031 -9.211 1.00 89.88 85 ASP A CA 1
ATOM 650 C C . ASP A 1 85 ? 17.742 0.066 -10.029 1.00 89.88 85 ASP A C 1
ATOM 652 O O . ASP A 1 85 ? 18.268 1.173 -10.174 1.00 89.88 85 ASP A O 1
ATOM 656 N N . THR A 1 86 ? 16.587 -0.255 -10.603 1.00 88.31 86 THR A N 1
ATOM 657 C CA . THR A 1 86 ? 15.705 0.708 -11.266 1.00 88.31 86 THR A CA 1
ATOM 658 C C . THR A 1 86 ? 14.533 1.014 -10.355 1.00 88.31 86 THR A C 1
ATOM 660 O O . THR A 1 86 ? 13.934 0.112 -9.784 1.00 88.31 86 THR A O 1
ATOM 663 N N . GLU A 1 87 ? 14.192 2.290 -10.229 1.00 90.69 87 GLU A N 1
ATOM 664 C CA . GLU A 1 87 ? 12.979 2.711 -9.536 1.00 90.69 87 GLU A CA 1
ATOM 665 C C . GLU A 1 87 ? 11.781 2.637 -10.490 1.00 90.69 87 GLU A C 1
ATOM 667 O O . GLU A 1 87 ? 11.802 3.210 -11.583 1.00 90.69 87 GLU A O 1
ATOM 672 N N . VAL A 1 88 ? 10.739 1.924 -10.072 1.00 91.00 88 VAL A N 1
ATOM 673 C CA . VAL A 1 88 ? 9.470 1.781 -10.787 1.00 91.00 88 VAL A CA 1
ATOM 674 C C . VAL A 1 88 ? 8.349 2.326 -9.911 1.00 91.00 88 VAL A C 1
ATOM 676 O O . VAL A 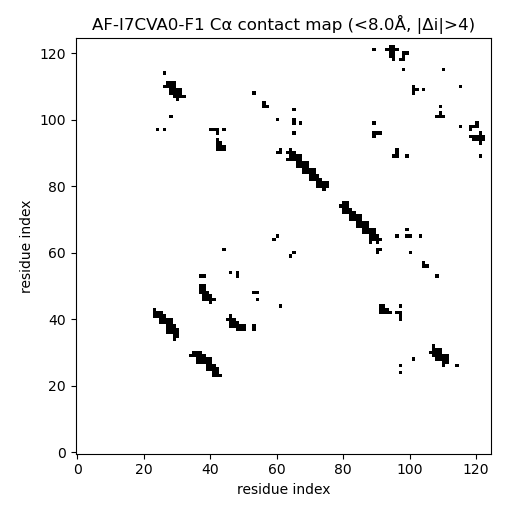1 88 ? 8.231 1.960 -8.747 1.00 91.00 88 VAL A O 1
ATOM 679 N N . MET A 1 89 ? 7.495 3.178 -10.477 1.00 94.56 89 MET A N 1
ATOM 680 C CA . MET A 1 89 ? 6.319 3.700 -9.776 1.00 94.56 89 MET A CA 1
ATOM 681 C C . MET A 1 89 ? 5.139 2.734 -9.913 1.00 94.56 89 MET A C 1
ATOM 683 O O . MET A 1 89 ? 4.535 2.645 -10.985 1.00 94.56 89 MET A O 1
ATOM 687 N N . VAL A 1 90 ? 4.782 2.054 -8.825 1.00 95.00 90 VAL A N 1
ATOM 688 C CA . VAL A 1 90 ? 3.618 1.161 -8.745 1.00 95.00 90 VAL A CA 1
ATOM 689 C C . VAL A 1 90 ? 2.388 1.986 -8.378 1.00 95.00 90 VAL A C 1
ATOM 691 O O . VAL A 1 90 ? 2.336 2.603 -7.317 1.00 95.00 90 VAL A O 1
ATOM 694 N N . LYS A 1 91 ? 1.391 2.034 -9.262 1.00 96.12 91 LYS A N 1
ATOM 695 C CA . LYS A 1 91 ? 0.231 2.931 -9.132 1.00 96.12 91 LYS A CA 1
ATOM 696 C C . LYS A 1 91 ? -1.045 2.161 -8.800 1.00 96.12 91 LYS A C 1
ATOM 698 O O . LYS A 1 91 ? -1.131 0.972 -9.106 1.00 96.12 91 LYS A O 1
ATOM 703 N N . PRO A 1 92 ? -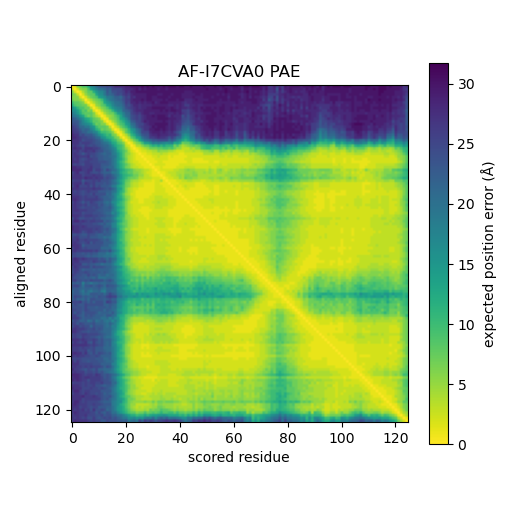2.073 2.824 -8.251 1.00 95.56 92 PRO A N 1
ATOM 704 C CA . PRO A 1 92 ? -3.389 2.212 -8.152 1.00 95.56 92 PRO A CA 1
ATOM 705 C C . PRO A 1 92 ? -3.845 1.616 -9.495 1.00 95.56 92 PRO A C 1
ATOM 707 O O . PRO A 1 92 ? -3.660 2.213 -10.559 1.00 95.56 92 PRO A O 1
ATOM 710 N N . GLY A 1 93 ? -4.392 0.406 -9.447 1.00 92.38 93 GLY A N 1
ATOM 711 C CA . GLY A 1 93 ? -4.823 -0.388 -10.597 1.00 92.38 93 GLY A CA 1
ATOM 712 C C . GLY A 1 93 ? -3.729 -1.258 -11.234 1.00 92.38 93 GLY A C 1
ATOM 713 O O . GLY A 1 93 ? -4.038 -2.035 -12.146 1.00 92.38 93 GLY A O 1
ATOM 714 N N . THR A 1 94 ? -2.466 -1.162 -10.790 1.00 91.62 94 THR A N 1
ATOM 715 C CA . THR A 1 94 ? -1.375 -2.040 -11.250 1.00 91.62 94 THR A CA 1
ATOM 716 C C . THR A 1 94 ? -1.209 -3.268 -10.356 1.00 91.62 94 THR A C 1
ATOM 718 O O . THR A 1 94 ? -1.412 -3.201 -9.141 1.00 91.62 94 THR A O 1
ATOM 721 N N . THR A 1 95 ? -0.781 -4.389 -10.940 1.00 90.19 95 THR A N 1
ATOM 722 C CA . THR A 1 95 ? -0.412 -5.599 -10.191 1.00 90.19 95 THR A CA 1
ATOM 723 C C . THR A 1 95 ? 0.631 -5.267 -9.122 1.00 90.19 95 THR A C 1
ATOM 725 O O . THR A 1 95 ? 1.609 -4.578 -9.397 1.00 90.19 95 THR A O 1
ATOM 728 N N . GLY A 1 96 ? 0.417 -5.740 -7.895 1.00 91.12 96 GLY A N 1
ATOM 729 C CA . GLY A 1 96 ? 1.332 -5.499 -6.778 1.00 91.12 96 GLY A CA 1
ATOM 730 C C . GLY A 1 96 ? 1.128 -4.193 -6.014 1.00 91.12 96 GLY A C 1
ATOM 731 O O . GLY A 1 96 ? 1.797 -4.007 -5.002 1.00 91.12 96 GLY A O 1
ATOM 732 N N . PHE A 1 97 ? 0.185 -3.330 -6.420 1.00 94.75 97 PHE A N 1
ATOM 733 C CA . PHE A 1 97 ? -0.068 -2.056 -5.735 1.00 94.75 97 PHE A CA 1
ATOM 734 C C . PHE A 1 97 ? -0.366 -2.225 -4.244 1.00 94.75 97 PHE A C 1
ATOM 736 O O . PHE A 1 97 ? 0.315 -1.623 -3.424 1.00 94.75 97 PHE A O 1
ATOM 743 N N . VAL A 1 98 ? -1.337 -3.068 -3.875 1.00 95.00 98 VAL A N 1
ATOM 744 C CA . VAL A 1 98 ? -1.750 -3.214 -2.466 1.00 95.00 98 VAL A CA 1
ATOM 745 C C . VAL A 1 98 ? -0.605 -3.715 -1.590 1.00 95.00 98 VAL A C 1
ATOM 747 O O . VAL A 1 98 ? -0.436 -3.250 -0.468 1.00 95.00 98 VAL A O 1
ATOM 750 N N . ARG A 1 99 ? 0.213 -4.629 -2.116 1.00 93.44 99 ARG A N 1
ATOM 751 C CA . ARG A 1 99 ? 1.383 -5.141 -1.406 1.00 93.44 99 ARG A CA 1
ATOM 752 C C . ARG A 1 99 ? 2.434 -4.053 -1.203 1.00 93.44 99 ARG A C 1
ATOM 754 O O . ARG A 1 99 ? 2.841 -3.824 -0.073 1.00 93.44 99 ARG A O 1
ATOM 761 N N . ALA A 1 100 ? 2.815 -3.359 -2.278 1.00 94.44 100 ALA A N 1
ATOM 762 C CA . ALA A 1 100 ? 3.765 -2.251 -2.203 1.00 94.44 100 ALA A CA 1
ATOM 763 C C . ALA A 1 100 ? 3.265 -1.139 -1.267 1.00 94.44 100 ALA A C 1
ATOM 765 O O . ALA A 1 100 ? 4.047 -0.553 -0.530 1.00 94.44 100 ALA A O 1
ATOM 766 N N . PHE A 1 101 ? 1.954 -0.883 -1.264 1.00 95.69 101 PHE A N 1
ATOM 767 C CA . PHE A 1 101 ? 1.331 0.110 -0.402 1.00 95.69 101 PHE A CA 1
ATOM 768 C C . PHE A 1 101 ? 1.493 -0.260 1.069 1.00 95.69 101 PHE A C 1
ATOM 770 O O . PHE A 1 101 ? 1.926 0.578 1.848 1.00 95.69 101 PHE A O 1
ATOM 777 N N . VAL A 1 102 ? 1.161 -1.500 1.444 1.00 94.06 102 VAL A N 1
ATOM 778 C CA . VAL A 1 102 ? 1.293 -1.965 2.832 1.00 94.06 102 VAL A CA 1
ATOM 779 C C . VAL A 1 102 ? 2.754 -1.982 3.278 1.00 94.06 102 VAL A C 1
ATOM 781 O O . VAL A 1 102 ? 3.033 -1.508 4.374 1.00 94.06 102 VAL A O 1
ATOM 784 N N . ASP A 1 103 ? 3.671 -2.470 2.438 1.00 92.56 103 ASP A N 1
ATOM 785 C CA . ASP A 1 103 ? 5.104 -2.546 2.764 1.00 92.56 103 ASP A CA 1
ATOM 786 C C . ASP A 1 103 ? 5.714 -1.159 3.063 1.00 92.56 103 ASP A C 1
ATOM 788 O O . ASP A 1 103 ? 6.652 -1.051 3.854 1.00 92.56 103 ASP A O 1
ATOM 792 N N . GLU A 1 104 ? 5.170 -0.100 2.455 1.00 94.19 104 GLU A N 1
ATOM 793 C CA . GLU A 1 104 ? 5.641 1.280 2.613 1.00 94.19 104 GLU A CA 1
ATOM 794 C C . GLU A 1 104 ? 4.908 2.048 3.737 1.00 94.19 104 GLU A C 1
ATOM 796 O O . GLU A 1 104 ? 5.307 3.152 4.118 1.00 94.19 104 GLU A O 1
ATOM 801 N N . LEU A 1 105 ? 3.845 1.482 4.326 1.00 94.38 105 LEU A N 1
ATOM 802 C CA . LEU A 1 105 ? 3.148 2.141 5.429 1.00 94.38 105 LEU A CA 1
ATOM 803 C C . LEU A 1 105 ? 4.061 2.283 6.662 1.00 94.38 105 LEU A C 1
ATOM 805 O O . LEU A 1 105 ? 4.737 1.340 7.078 1.00 94.38 105 LEU A O 1
ATOM 809 N N . PRO A 1 106 ? 4.051 3.449 7.333 1.00 93.31 106 PRO A N 1
ATOM 810 C CA . PRO A 1 106 ? 4.812 3.617 8.557 1.00 93.31 106 PRO A CA 1
ATOM 811 C C . PRO A 1 106 ? 4.163 2.850 9.713 1.00 93.31 106 PRO A C 1
ATOM 813 O O . PRO A 1 106 ? 2.942 2.868 9.896 1.00 93.31 106 PRO A O 1
ATOM 816 N N . SER A 1 107 ? 4.999 2.283 10.587 1.00 90.19 107 SER A N 1
ATOM 817 C CA . SER A 1 107 ? 4.553 1.781 11.891 1.00 90.19 107 SER A CA 1
ATOM 818 C C . SER A 1 107 ? 3.723 2.854 12.630 1.00 90.19 107 SER A C 1
ATOM 820 O O . SER A 1 107 ? 4.129 4.022 12.662 1.00 90.19 107 SER A O 1
ATOM 822 N N . PRO A 1 108 ? 2.569 2.496 13.226 1.00 91.38 108 PRO A N 1
ATOM 823 C CA . PRO A 1 108 ? 2.117 1.132 13.506 1.00 91.38 108 PRO A CA 1
ATOM 824 C C . PRO A 1 108 ? 1.164 0.518 12.469 1.00 91.38 108 PRO A C 1
ATOM 826 O O . PRO A 1 108 ? 0.498 -0.470 12.781 1.00 91.38 108 PRO A O 1
ATOM 829 N N . PHE A 1 109 ? 1.036 1.102 11.281 1.00 95.00 109 PHE A N 1
ATOM 830 C CA . PHE A 1 109 ? 0.132 0.586 10.259 1.00 95.00 109 PHE A CA 1
ATOM 831 C C . PHE A 1 109 ? 0.763 -0.597 9.528 1.00 95.00 109 PHE A C 1
ATOM 833 O O . PHE A 1 109 ? 1.919 -0.527 9.134 1.00 95.00 109 PHE A O 1
ATOM 840 N N . ASP A 1 110 ? 0.008 -1.681 9.396 1.00 92.81 110 ASP A N 1
ATOM 841 C CA . ASP A 1 110 ? 0.429 -2.911 8.718 1.00 92.81 110 ASP A CA 1
ATOM 842 C C . ASP A 1 110 ? -0.821 -3.684 8.259 1.00 92.81 110 ASP A C 1
ATOM 844 O O . ASP A 1 110 ? -1.939 -3.196 8.431 1.00 92.81 110 ASP A O 1
ATOM 848 N N . CYS A 1 111 ? -0.685 -4.891 7.720 1.00 92.25 111 CYS A N 1
ATOM 849 C CA . CYS A 1 111 ? -1.804 -5.806 7.503 1.00 92.25 111 CYS A CA 1
ATOM 850 C C . CYS A 1 111 ? -1.532 -7.195 8.093 1.00 92.25 111 CYS A C 1
ATOM 852 O O . CYS A 1 111 ? -0.487 -7.453 8.692 1.00 92.25 111 CYS A O 1
ATOM 854 N N . ASP A 1 112 ? -2.511 -8.091 7.983 1.00 89.88 112 ASP A N 1
ATOM 855 C CA . ASP A 1 112 ? -2.319 -9.467 8.422 1.00 89.88 112 ASP A CA 1
ATOM 856 C C . ASP A 1 112 ? -1.294 -10.188 7.515 1.00 89.88 112 ASP A C 1
ATOM 858 O O . ASP A 1 112 ? -1.439 -10.182 6.287 1.00 89.88 112 ASP A O 1
ATOM 862 N N . PRO A 1 113 ? -0.257 -10.830 8.082 1.00 86.81 113 PRO A N 1
ATOM 863 C CA . PRO A 1 113 ? 0.810 -11.437 7.293 1.00 86.81 113 PRO A CA 1
ATOM 864 C C . PRO A 1 113 ? 0.342 -12.631 6.453 1.00 86.81 113 PRO A C 1
ATOM 866 O O . PRO A 1 113 ? 0.978 -12.934 5.443 1.00 86.81 113 PRO A O 1
ATOM 869 N N . GLU A 1 114 ? -0.744 -13.313 6.833 1.00 88.88 114 GLU A N 1
ATOM 870 C CA . GLU A 1 114 ? -1.328 -14.364 5.995 1.00 88.88 114 GLU A CA 1
ATOM 871 C C . GLU A 1 114 ? -1.970 -13.743 4.750 1.00 88.88 114 GLU A C 1
ATOM 873 O O . GLU A 1 114 ? -1.814 -14.276 3.656 1.00 88.88 114 GLU A O 1
ATOM 878 N N . THR A 1 115 ? -2.574 -12.556 4.881 1.00 87.69 115 THR A N 1
ATOM 879 C CA . THR A 1 115 ? -3.122 -11.812 3.733 1.00 87.69 115 THR A CA 1
ATOM 880 C C . THR A 1 115 ? -2.024 -11.397 2.752 1.00 87.69 115 THR A C 1
ATOM 882 O O . THR A 1 115 ? -2.213 -11.531 1.545 1.00 87.69 115 THR A O 1
ATOM 885 N N . LEU A 1 116 ? -0.849 -10.960 3.233 1.00 85.44 116 LEU A N 1
ATOM 886 C CA . LEU A 1 116 ? 0.291 -10.615 2.363 1.00 85.44 116 LEU A CA 1
ATOM 887 C C . LEU A 1 116 ? 0.769 -11.784 1.497 1.00 85.44 116 LEU A C 1
ATOM 889 O O . LEU A 1 116 ? 1.253 -11.558 0.387 1.00 85.44 116 LEU A O 1
ATOM 893 N N . ALA A 1 117 ? 0.668 -13.019 1.997 1.00 87.25 117 ALA A N 1
ATOM 894 C CA . ALA A 1 117 ? 1.148 -14.204 1.290 1.00 87.25 117 ALA A CA 1
ATOM 895 C C . ALA A 1 117 ? 0.354 -14.487 0.005 1.00 87.25 117 ALA A C 1
ATOM 897 O O . ALA A 1 117 ? 0.917 -15.028 -0.949 1.00 87.25 117 ALA A O 1
ATOM 898 N N . ASP A 1 118 ? -0.918 -14.089 -0.022 1.00 85.00 118 ASP A N 1
ATOM 899 C CA . ASP A 1 118 ? -1.821 -14.273 -1.157 1.00 85.00 118 ASP A CA 1
ATOM 900 C C . ASP A 1 118 ? -1.844 -13.061 -2.110 1.00 85.00 118 ASP A C 1
ATOM 902 O O . ASP A 1 118 ? -2.411 -13.143 -3.202 1.00 85.00 118 ASP A O 1
ATOM 906 N N . LEU A 1 119 ? -1.211 -11.936 -1.745 1.00 87.06 119 LEU A N 1
ATOM 907 C CA . LEU A 1 119 ? -1.163 -10.754 -2.606 1.00 87.06 119 LEU A CA 1
ATOM 908 C C . LEU A 1 119 ? -0.165 -10.922 -3.759 1.00 87.06 119 LEU A C 1
ATOM 910 O O . LEU A 1 119 ? 0.986 -11.324 -3.539 1.00 87.06 119 LEU A O 1
ATOM 914 N N . PRO A 1 120 ? -0.544 -10.518 -4.988 1.00 86.06 120 PRO A N 1
ATOM 915 C CA . PRO A 1 120 ? 0.396 -10.502 -6.096 1.00 86.06 120 PRO A CA 1
ATOM 916 C C . PRO A 1 120 ? 1.552 -9.545 -5.788 1.00 86.06 120 PRO A C 1
ATOM 918 O O . PRO A 1 120 ? 1.347 -8.451 -5.261 1.00 86.06 120 PRO A O 1
ATOM 921 N N . ALA A 1 121 ? 2.773 -9.950 -6.131 1.00 84.75 121 ALA A N 1
ATOM 922 C CA . ALA A 1 121 ? 3.899 -9.030 -6.229 1.00 84.75 121 ALA A CA 1
ATOM 923 C C . ALA A 1 121 ? 3.854 -8.304 -7.581 1.00 84.75 121 ALA A C 1
ATOM 925 O O . ALA A 1 121 ? 3.212 -8.774 -8.522 1.00 84.75 121 ALA A O 1
ATOM 926 N N . HIS A 1 122 ? 4.525 -7.158 -7.681 1.00 78.50 122 HIS A N 1
ATOM 927 C CA . HIS A 1 122 ? 4.737 -6.525 -8.977 1.00 78.50 122 HIS A CA 1
ATOM 928 C C . HIS A 1 122 ? 5.646 -7.428 -9.830 1.00 78.50 122 HIS A C 1
ATOM 930 O O . HIS A 1 122 ? 6.786 -7.684 -9.447 1.00 78.50 122 HIS A O 1
ATOM 936 N N . ASP A 1 123 ? 5.136 -7.903 -10.965 1.00 65.44 123 ASP A N 1
ATOM 937 C CA . ASP A 1 123 ? 5.893 -8.645 -11.981 1.00 65.44 123 ASP A CA 1
ATOM 938 C C . ASP A 1 123 ? 6.199 -7.676 -13.134 1.00 65.44 123 ASP A C 1
ATOM 940 O O . ASP A 1 123 ? 5.302 -6.959 -13.589 1.00 65.44 123 ASP A O 1
ATOM 944 N N . GLU A 1 124 ? 7.458 -7.600 -13.576 1.00 58.41 124 GLU A N 1
ATOM 945 C CA . GLU A 1 124 ? 7.809 -6.834 -14.778 1.00 58.41 124 GLU A CA 1
ATOM 946 C C . GLU A 1 124 ? 7.106 -7.451 -16.001 1.00 58.41 124 GLU A C 1
ATOM 948 O O . GLU A 1 124 ? 7.153 -8.665 -16.209 1.00 58.41 124 GLU A O 1
ATOM 953 N N . VAL A 1 125 ? 6.446 -6.609 -16.803 1.00 49.19 125 VAL A N 1
ATOM 954 C CA . VAL A 1 125 ? 5.854 -6.969 -18.106 1.00 49.19 125 VAL A CA 1
ATOM 955 C C . VAL A 1 125 ? 6.807 -6.652 -19.245 1.00 49.19 125 VAL A C 1
ATOM 957 O O . VAL A 1 125 ? 7.353 -5.526 -19.245 1.00 49.19 125 VAL A O 1
#

pLDDT: mean 83.11, std 19.25, range [34.91, 97.94]

Solvent-accessible surface area (backbone atoms only — not comparable to full-atom values): 7889 Å² total; per-residue (Å²): 142,76,88,89,84,81,88,87,88,84,86,85,86,87,77,92,73,70,93,66,85,67,79,77,52,71,46,59,30,24,30,66,87,75,74,39,78,50,32,36,39,28,32,69,46,56,70,51,60,85,40,65,68,58,53,62,72,45,44,58,43,50,76,74,20,40,81,41,79,41,85,42,75,49,71,48,101,85,73,44,82,44,79,47,75,42,80,42,72,43,32,54,67,41,75,19,22,57,49,55,51,46,75,67,43,60,84,54,42,37,57,58,71,72,60,58,72,75,49,56,66,69,72,93,129

Radius of gyration: 19.78 Å; Cα contacts (8 Å, |Δi|>4): 178; chains: 1; bounding box: 44×26×70 Å

Sequence (125 aa):
MEEDFGRAVAEGIENAGDENDREVVKVEILNHERGEVVGTIDTDGNLDTESEALRNVSQEYIEEGIPVLVPTTYENENGEAVHADTEVMVKPGTTGFVRAFVDELPSPFDCDPETLADLPAHDEV

Secondary structure (DSSP, 8-state):
-------SSSS-------S------EEEEEETTTTEEEEEEETT---B-S-HHHHHHHHHHHHT-EEEEEEEEEE-TTS-EEEEEEEEEE-TTSTTHHHHHHHHSPTTEE--HHHHHHSPPPPP-

Mean predicted aligned error: 10.43 Å

Foldseek 3Di:
DDDDPPDDPPPDPPDDDDVDPPPWDKFFKALQVVRDGAWIATLQGDIGGPDPVQCVQLVCCAPFAAWDWDWDWDQDPVRDIDTDTDTDGHYRNAQQRVVSSQVPDDPPIHGDVVSSVPGGHHDDD